Protein AF-A0A1D6KJP2-F1 (afdb_monomer_lite)

Radius of gyration: 17.11 Å; chains: 1; bounding box: 36×45×44 Å

InterPro domains:
  IPR001962 Asparagine synthase [PF00733] (3-73)
  IPR001962 Asparagine synthase [PF00733] (74-132)
  IPR001962 Asparagine synthase [PF00733] (136-179)
  IPR001962 Asparagine synthase [cd01991] (19-179)
  IPR014729 Rossmann-like alpha/beta/alpha sandwich fold [G3DSA:3.40.50.620] (1-72)
  IPR014729 Rossmann-like alpha/beta/alpha sandwich fold [G3DSA:3.40.50.620] (73-180)
  IPR050795 Asparagine Synthetase [PTHR11772] (73-179)

Sequence (180 aa):
MALRKAFEKAVVKRLMTYVPFDVLLSDGLDSSLVAAVAVRHLTGTEAARRWGTKLHCFYVGLEGSPDLKAAKEDVIYQTETYDVTIIRASTPMFLMSCKIKSLGVKMVISGEGSDELFGGYLYFHKAPNKEELHRETCRKYDCLRANKATSAWGLEARVLFLDKEFMNAAMSINPEWKMV

Secondary structure (DSSP, 8-state):
-HHHHHHHHHHHHHT--SS-EEE---SSHHHHHHHHHHHHHHTTSHHHHHH-S---------TT-THHHHHHHHHHHHHT---HHHHHHHHHHHHHHHHHHHTT--EEEE-TTHHHHHT-SGGGGG-SSHHHHHHHHTT----HHHHHHHHTTT-EEEESTT-HHHHHHHHSS-GGGG--

Structure (mmCIF, N/CA/C/O backbone):
data_AF-A0A1D6KJP2-F1
#
_entry.id   AF-A0A1D6KJP2-F1
#
loop_
_atom_site.group_PDB
_atom_site.id
_atom_site.type_symbol
_atom_site.label_atom_id
_atom_site.label_alt_id
_atom_site.label_comp_id
_atom_site.label_asym_id
_atom_site.label_entity_id
_atom_site.label_seq_id
_atom_site.pdbx_PDB_ins_code
_atom_site.Cartn_x
_atom_site.Cartn_y
_atom_site.Cartn_z
_atom_site.occupancy
_atom_site.B_iso_or_equiv
_atom_site.auth_seq_id
_atom_site.auth_comp_id
_atom_site.auth_asym_id
_atom_site.auth_atom_id
_atom_site.pdbx_PDB_model_num
ATOM 1 N N . MET A 1 1 ? 6.416 -21.635 -4.872 1.00 62.50 1 MET A N 1
ATOM 2 C CA . MET A 1 1 ? 5.950 -21.808 -3.468 1.00 62.50 1 MET A CA 1
ATOM 3 C C . MET A 1 1 ? 6.593 -20.841 -2.471 1.00 62.50 1 MET A C 1
ATOM 5 O O . MET A 1 1 ? 5.897 -20.443 -1.545 1.00 62.50 1 MET A O 1
ATOM 9 N N . ALA A 1 2 ? 7.864 -20.446 -2.631 1.00 87.44 2 ALA A N 1
ATOM 10 C CA . ALA A 1 2 ? 8.546 -19.554 -1.682 1.00 87.44 2 ALA A CA 1
ATOM 11 C C . ALA A 1 2 ? 7.942 -18.134 -1.606 1.00 87.44 2 ALA A C 1
ATOM 13 O O . ALA A 1 2 ? 7.643 -17.671 -0.510 1.00 87.44 2 ALA A O 1
ATOM 14 N N . LEU A 1 3 ? 7.670 -17.491 -2.751 1.00 92.25 3 LEU A N 1
ATOM 15 C CA . LEU A 1 3 ? 7.172 -16.106 -2.801 1.00 92.25 3 LEU A CA 1
ATOM 16 C C . LEU A 1 3 ? 5.818 -15.921 -2.095 1.00 92.25 3 LEU A C 1
ATOM 18 O O . LEU A 1 3 ? 5.670 -15.030 -1.265 1.00 92.25 3 LEU A O 1
ATOM 22 N N . ARG A 1 4 ? 4.854 -16.819 -2.352 1.00 93.69 4 ARG A N 1
ATOM 23 C CA . ARG A 1 4 ? 3.543 -16.806 -1.677 1.00 93.69 4 ARG A CA 1
ATOM 24 C C . ARG A 1 4 ? 3.687 -16.904 -0.157 1.00 93.69 4 ARG A C 1
ATOM 26 O O . ARG A 1 4 ? 3.078 -16.121 0.557 1.00 93.69 4 ARG A O 1
ATOM 33 N N . LYS A 1 5 ? 4.501 -17.846 0.335 1.00 94.19 5 LYS A N 1
ATOM 34 C CA . LYS A 1 5 ? 4.719 -18.028 1.779 1.00 94.19 5 LYS A CA 1
ATOM 35 C C . LYS A 1 5 ? 5.389 -16.805 2.408 1.00 94.19 5 LYS A C 1
ATOM 37 O O . LYS A 1 5 ? 5.017 -16.416 3.509 1.00 94.19 5 LYS A O 1
ATOM 42 N N . ALA A 1 6 ? 6.350 -16.197 1.712 1.00 95.12 6 ALA A N 1
ATOM 43 C CA . ALA A 1 6 ? 6.989 -14.964 2.162 1.00 95.12 6 ALA A CA 1
ATOM 44 C C . ALA A 1 6 ? 5.978 -13.807 2.250 1.00 95.12 6 ALA A C 1
ATOM 46 O O . ALA A 1 6 ? 5.973 -13.085 3.243 1.00 95.12 6 ALA A O 1
ATOM 47 N N . PHE A 1 7 ? 5.073 -13.686 1.272 1.00 95.25 7 PHE A N 1
ATOM 48 C CA . PHE A 1 7 ? 4.007 -12.682 1.291 1.00 95.25 7 PHE A CA 1
ATOM 49 C C . PHE A 1 7 ? 3.024 -12.902 2.446 1.00 95.25 7 PHE A C 1
ATOM 51 O O . PHE A 1 7 ? 2.781 -11.990 3.232 1.00 95.25 7 PHE A O 1
ATOM 58 N N . GLU A 1 8 ? 2.507 -14.126 2.606 1.00 94.69 8 GLU A N 1
ATOM 59 C CA . GLU A 1 8 ? 1.609 -14.476 3.717 1.00 94.69 8 GLU A CA 1
ATOM 60 C C . GLU A 1 8 ? 2.276 -14.176 5.073 1.00 94.69 8 GLU A C 1
ATOM 62 O O . GLU A 1 8 ? 1.659 -13.575 5.953 1.00 94.69 8 GLU A O 1
ATOM 67 N N . LYS A 1 9 ? 3.571 -14.490 5.228 1.00 94.56 9 LYS A N 1
ATOM 68 C CA . LYS A 1 9 ? 4.342 -14.162 6.437 1.00 94.56 9 LYS A CA 1
ATOM 69 C C . LYS A 1 9 ? 4.464 -12.648 6.658 1.00 94.56 9 LYS A C 1
ATOM 71 O O . LYS A 1 9 ? 4.299 -12.188 7.791 1.00 94.56 9 LYS A O 1
ATOM 76 N N . ALA A 1 10 ? 4.724 -11.875 5.603 1.00 95.25 10 ALA A N 1
ATOM 77 C CA . ALA A 1 10 ? 4.806 -10.416 5.667 1.00 95.25 10 ALA A CA 1
ATOM 78 C C . ALA A 1 10 ? 3.481 -9.777 6.115 1.00 95.25 10 ALA A C 1
ATOM 80 O O . ALA A 1 10 ? 3.507 -8.831 6.913 1.00 95.25 10 ALA A O 1
ATOM 81 N N . VAL A 1 11 ? 2.349 -10.325 5.653 1.00 93.00 11 VAL A N 1
ATOM 82 C CA . VAL A 1 11 ? 0.997 -9.919 6.065 1.00 93.00 11 VAL A CA 1
ATOM 83 C C . VAL A 1 11 ? 0.773 -10.243 7.537 1.00 93.00 11 VAL A C 1
ATOM 85 O O . VAL A 1 11 ? 0.507 -9.336 8.321 1.00 93.00 11 VAL A O 1
ATOM 88 N N . VAL A 1 12 ? 0.959 -11.505 7.945 1.00 92.25 12 VAL A N 1
ATOM 89 C CA . VAL A 1 12 ? 0.733 -11.959 9.332 1.00 92.25 12 VAL A CA 1
ATOM 90 C C . VAL A 1 12 ? 1.536 -11.129 10.334 1.00 92.25 12 VAL A C 1
ATOM 92 O O . VAL A 1 12 ? 0.995 -10.688 11.346 1.00 92.25 12 VAL A O 1
ATOM 95 N N . LYS A 1 13 ? 2.804 -10.832 10.026 1.00 93.06 13 LYS A N 1
ATOM 96 C CA . LYS A 1 13 ? 3.667 -9.980 10.858 1.00 93.06 13 LYS A CA 1
ATOM 97 C C . LYS A 1 13 ? 3.072 -8.588 11.105 1.00 93.06 13 LYS A C 1
ATOM 99 O O . LYS A 1 13 ? 3.273 -8.015 12.172 1.00 93.06 13 LYS A O 1
ATOM 104 N N . ARG A 1 14 ? 2.340 -8.038 10.134 1.00 91.62 14 ARG A N 1
ATOM 105 C CA . ARG A 1 14 ? 1.743 -6.695 10.190 1.00 91.62 14 ARG A CA 1
ATOM 106 C C . ARG A 1 14 ? 0.297 -6.682 10.683 1.00 91.62 14 ARG A C 1
ATOM 108 O O . ARG A 1 14 ? -0.211 -5.596 10.944 1.00 91.62 14 ARG A O 1
ATOM 115 N N . LEU A 1 15 ? -0.317 -7.845 10.920 1.00 90.75 15 LEU A N 1
ATOM 116 C CA . LEU A 1 15 ? -1.588 -7.962 11.649 1.00 90.75 15 LEU A CA 1
ATOM 117 C C . LEU A 1 15 ? -1.418 -7.800 13.172 1.00 90.75 15 LEU A C 1
ATOM 119 O O . LEU A 1 15 ? -2.406 -7.653 13.886 1.00 90.75 15 LEU A O 1
ATOM 123 N N . MET A 1 16 ? -0.185 -7.816 13.694 1.00 88.56 16 MET A N 1
ATOM 124 C CA . MET A 1 16 ? 0.075 -7.637 15.125 1.00 88.56 16 MET A CA 1
ATOM 125 C C . MET A 1 16 ? -0.263 -6.206 15.569 1.00 88.56 16 MET A C 1
ATOM 127 O O . MET A 1 16 ? 0.463 -5.259 15.258 1.00 88.56 16 MET A O 1
ATOM 131 N N . THR A 1 17 ? -1.361 -6.036 16.303 1.00 88.81 17 THR A N 1
ATOM 132 C CA . THR A 1 17 ? -1.802 -4.732 16.811 1.00 88.81 17 THR A CA 1
ATOM 133 C C . THR A 1 17 ? -2.695 -4.869 18.043 1.00 88.81 17 THR A C 1
ATOM 135 O O . THR A 1 17 ? -3.435 -5.842 18.185 1.00 88.81 17 T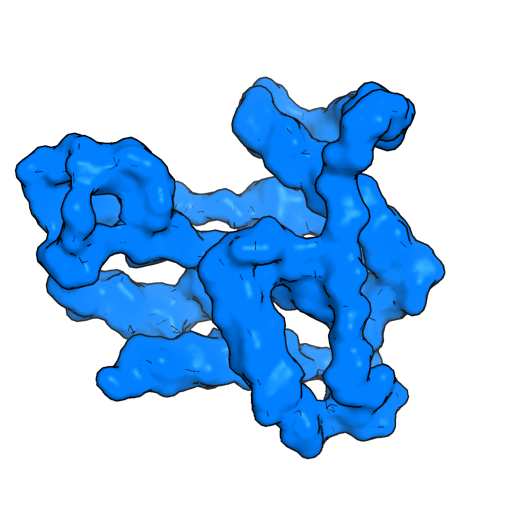HR A O 1
ATOM 138 N N . TYR A 1 18 ? -2.657 -3.855 18.910 1.00 88.94 18 TYR A N 1
ATOM 139 C CA . TYR A 1 18 ? -3.569 -3.692 20.049 1.00 88.94 18 TYR A CA 1
ATOM 140 C C . TYR A 1 18 ? -4.633 -2.612 19.812 1.00 88.94 18 TYR A C 1
ATOM 142 O O . TYR A 1 18 ? -5.477 -2.379 20.676 1.00 88.94 18 TYR A O 1
ATOM 150 N N . VAL A 1 19 ? -4.602 -1.956 18.649 1.00 91.44 19 VAL A N 1
ATOM 151 C CA . VAL A 1 19 ? -5.513 -0.874 18.254 1.00 91.44 19 VAL A CA 1
ATOM 152 C C . VAL A 1 19 ? -6.321 -1.265 17.010 1.00 91.44 19 VAL A C 1
ATOM 154 O O . VAL A 1 19 ? -5.852 -2.119 16.250 1.00 91.44 19 VAL A O 1
ATOM 157 N N . PRO A 1 20 ? -7.501 -0.655 16.778 1.00 90.44 20 PRO A N 1
ATOM 158 C CA . PRO A 1 20 ? -8.299 -0.927 15.587 1.00 90.44 20 PRO A CA 1
ATOM 159 C C . PRO A 1 20 ? -7.528 -0.580 14.313 1.00 90.44 20 PRO A C 1
ATOM 161 O O . PRO A 1 20 ? -6.839 0.450 14.256 1.00 90.44 20 PRO A O 1
ATOM 164 N N . PHE A 1 21 ? -7.662 -1.434 13.303 1.00 91.94 21 PHE A N 1
ATOM 165 C CA . PHE A 1 21 ? -6.991 -1.277 12.022 1.00 91.94 21 PHE A CA 1
ATOM 166 C C . PHE A 1 21 ? -7.890 -1.680 10.853 1.00 91.94 21 PHE A C 1
ATOM 168 O O . PHE A 1 21 ? -8.791 -2.492 11.038 1.00 91.94 21 PHE A O 1
ATOM 175 N N . ASP A 1 22 ? -7.592 -1.147 9.667 1.00 90.31 22 ASP A N 1
ATOM 176 C CA . ASP A 1 22 ? -8.290 -1.461 8.414 1.00 90.31 22 ASP A CA 1
ATOM 177 C C . ASP A 1 22 ? -7.316 -1.711 7.249 1.00 90.31 22 ASP A C 1
ATOM 179 O O . ASP A 1 22 ? -6.093 -1.665 7.402 1.00 90.31 22 ASP A O 1
ATOM 183 N N . VAL A 1 23 ? -7.854 -2.007 6.065 1.00 88.88 23 VAL A N 1
ATOM 184 C CA . VAL A 1 23 ? -7.090 -2.197 4.824 1.00 88.88 23 VAL A CA 1
ATOM 185 C C . VAL A 1 23 ? -7.519 -1.149 3.802 1.00 88.88 23 VAL A C 1
ATOM 187 O O . VAL A 1 23 ? -8.710 -0.907 3.616 1.00 88.88 23 VAL A O 1
ATOM 190 N N . LEU A 1 24 ? -6.553 -0.539 3.114 1.00 88.31 24 LEU A N 1
ATOM 191 C CA . LEU A 1 24 ? -6.838 0.328 1.974 1.00 88.31 24 LEU A CA 1
ATOM 192 C C . LEU A 1 24 ? -7.110 -0.536 0.739 1.00 88.31 24 LEU A C 1
ATOM 194 O O . LEU A 1 24 ? -6.234 -1.293 0.322 1.00 88.31 24 LEU A O 1
ATOM 198 N N . LEU A 1 25 ? -8.306 -0.416 0.159 1.00 86.44 25 LEU A N 1
ATOM 199 C CA . LEU A 1 25 ? -8.735 -1.170 -1.020 1.00 86.44 25 LEU A CA 1
ATOM 200 C C . LEU A 1 25 ? -9.011 -0.212 -2.182 1.00 86.44 25 LEU A C 1
ATOM 202 O O . LEU A 1 25 ? -9.793 0.722 -2.040 1.00 86.44 25 LEU A O 1
ATOM 206 N N . SER A 1 26 ? -8.358 -0.447 -3.320 1.00 83.31 26 SER A N 1
ATOM 207 C CA . SER A 1 26 ? -8.397 0.436 -4.497 1.00 83.31 26 SER A CA 1
ATOM 208 C C . SER A 1 26 ? -8.966 -0.228 -5.755 1.00 83.31 26 SER A C 1
ATOM 210 O O . SER A 1 26 ? -8.828 0.339 -6.833 1.00 83.31 26 SER A O 1
ATOM 212 N N . ASP A 1 27 ? -9.518 -1.442 -5.638 1.00 81.75 27 ASP A N 1
ATOM 213 C CA . ASP A 1 27 ? -9.823 -2.379 -6.742 1.00 81.75 27 ASP A CA 1
ATOM 214 C C . ASP A 1 27 ? -8.609 -2.844 -7.572 1.00 81.75 27 ASP A C 1
ATOM 216 O O . ASP A 1 27 ? -8.743 -3.649 -8.493 1.00 81.75 27 ASP A O 1
ATOM 220 N N . GLY A 1 28 ? -7.395 -2.410 -7.222 1.00 86.69 28 GLY A N 1
ATOM 221 C CA . GLY A 1 28 ? -6.161 -2.931 -7.803 1.00 86.69 28 GLY A CA 1
ATOM 222 C C . GLY A 1 28 ? -5.858 -4.362 -7.349 1.00 86.69 28 GLY A C 1
ATOM 223 O O . GLY A 1 28 ? -6.306 -4.810 -6.287 1.00 86.69 28 GLY A O 1
ATOM 224 N N . LEU A 1 29 ? -5.039 -5.071 -8.130 1.00 92.12 29 LEU A N 1
ATOM 225 C CA . LEU A 1 29 ? -4.572 -6.422 -7.798 1.00 92.12 29 LEU A CA 1
ATOM 226 C C . LEU A 1 29 ? -3.879 -6.458 -6.427 1.00 92.12 29 LEU A C 1
ATOM 228 O O . LEU A 1 29 ? -4.137 -7.356 -5.625 1.00 92.12 29 LEU A O 1
ATOM 232 N N . ASP A 1 30 ? -3.039 -5.465 -6.144 1.00 91.88 30 ASP A N 1
ATOM 233 C CA . ASP A 1 30 ? -2.175 -5.459 -4.963 1.00 91.88 30 ASP A CA 1
ATOM 234 C C . ASP A 1 30 ? -2.971 -5.292 -3.676 1.00 91.88 30 ASP A C 1
ATOM 236 O O . ASP A 1 30 ? -2.866 -6.107 -2.759 1.00 91.88 30 ASP A O 1
ATOM 240 N N . SER A 1 31 ? -3.820 -4.265 -3.619 1.00 89.50 31 SER A N 1
ATOM 241 C CA . SER A 1 31 ? -4.673 -3.994 -2.462 1.00 89.50 31 SER A CA 1
ATOM 242 C C . SER A 1 31 ? -5.699 -5.110 -2.243 1.00 89.50 31 SER A C 1
ATOM 244 O O . SER A 1 31 ? -5.946 -5.503 -1.100 1.00 89.50 31 SER A O 1
ATOM 246 N N . SER A 1 32 ? -6.215 -5.707 -3.322 1.00 91.88 32 SER A N 1
ATOM 247 C CA . SER A 1 32 ? -7.108 -6.871 -3.256 1.00 91.88 32 SER A CA 1
ATOM 248 C C . SER A 1 32 ? -6.408 -8.107 -2.691 1.00 91.88 32 SER A C 1
ATOM 250 O O . SER A 1 32 ? -6.965 -8.802 -1.837 1.00 91.88 32 SER A O 1
ATOM 252 N N . LEU A 1 33 ? -5.167 -8.373 -3.110 1.00 92.81 33 LEU A N 1
ATOM 253 C CA . LEU A 1 33 ? -4.369 -9.482 -2.589 1.00 92.81 33 LEU A CA 1
ATOM 254 C C . LEU A 1 33 ? -4.055 -9.284 -1.100 1.00 92.81 33 LEU A C 1
ATOM 256 O O . LEU A 1 33 ? -4.189 -10.219 -0.307 1.00 92.81 33 LEU A O 1
ATOM 260 N N . VAL A 1 34 ? -3.685 -8.062 -0.714 1.00 91.50 34 VAL A N 1
ATOM 261 C CA . VAL A 1 34 ? -3.488 -7.671 0.685 1.00 91.50 34 VAL A CA 1
ATOM 262 C C . VAL A 1 34 ? -4.747 -7.930 1.508 1.00 91.50 34 VAL A C 1
ATOM 264 O O . VAL A 1 34 ? -4.666 -8.614 2.529 1.00 91.50 34 VAL A O 1
ATOM 267 N N . ALA A 1 35 ? -5.904 -7.435 1.062 1.00 90.25 35 ALA A N 1
ATOM 268 C CA . ALA A 1 35 ? -7.171 -7.593 1.769 1.00 90.25 35 ALA A CA 1
ATOM 269 C C . ALA A 1 35 ? -7.553 -9.07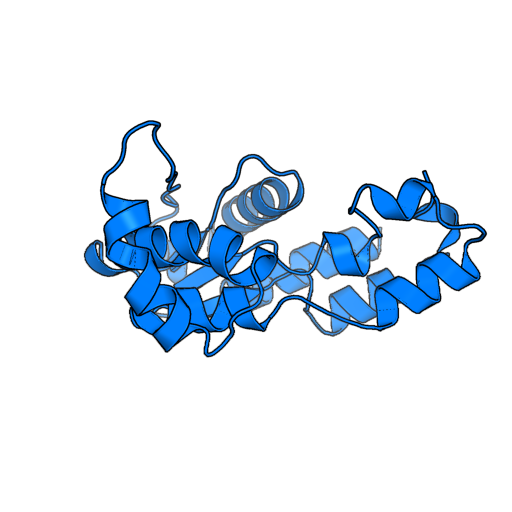2 1.924 1.00 90.25 35 ALA A C 1
ATOM 271 O O . ALA A 1 35 ? -7.870 -9.519 3.028 1.00 90.25 35 ALA A O 1
ATOM 272 N N . ALA A 1 36 ? -7.450 -9.856 0.847 1.00 90.94 36 ALA A N 1
ATOM 273 C CA . ALA A 1 36 ? -7.790 -11.275 0.854 1.00 90.94 36 ALA A CA 1
ATOM 274 C C . ALA A 1 36 ? -6.922 -12.080 1.835 1.00 90.94 36 ALA A C 1
ATOM 276 O O . ALA A 1 36 ? -7.435 -12.886 2.618 1.00 90.94 36 ALA A O 1
ATOM 277 N N . VAL A 1 37 ? -5.605 -11.850 1.829 1.00 92.19 37 VAL A N 1
ATOM 278 C CA . VAL A 1 37 ? -4.679 -12.542 2.737 1.00 92.19 37 VAL A CA 1
ATOM 279 C C . VAL A 1 37 ? -4.859 -12.049 4.174 1.00 92.19 37 VAL A C 1
ATOM 281 O O . VAL A 1 37 ? -4.879 -12.867 5.095 1.00 92.19 37 VAL A O 1
ATOM 284 N N . ALA A 1 38 ? -5.057 -10.745 4.383 1.00 91.00 38 ALA A N 1
ATOM 285 C CA . ALA A 1 38 ? -5.305 -10.181 5.706 1.00 91.00 38 ALA A CA 1
ATOM 286 C C . ALA A 1 38 ? -6.547 -10.805 6.352 1.00 91.00 38 ALA A C 1
ATOM 288 O O . ALA A 1 38 ? -6.437 -11.345 7.448 1.00 91.00 38 ALA A O 1
ATOM 289 N N . VAL A 1 39 ? -7.693 -10.827 5.659 1.00 89.06 39 VAL A N 1
ATOM 290 C CA . VAL A 1 39 ? -8.942 -11.429 6.166 1.00 89.06 39 VAL A CA 1
ATOM 291 C C . VAL A 1 39 ? -8.753 -12.907 6.501 1.00 89.06 39 VAL A C 1
ATOM 293 O O . VAL A 1 39 ? -9.158 -13.351 7.575 1.00 89.06 39 VAL A O 1
ATOM 296 N N . ARG A 1 40 ? -8.087 -13.665 5.621 1.00 90.19 40 ARG A N 1
ATOM 297 C CA . ARG A 1 40 ? -7.841 -15.102 5.818 1.00 90.19 40 ARG A CA 1
ATOM 298 C C . ARG A 1 40 ? -7.039 -15.399 7.086 1.00 90.19 40 ARG A C 1
ATOM 300 O O . ARG A 1 40 ? -7.282 -16.414 7.732 1.00 90.19 40 ARG A O 1
ATOM 307 N N . HIS A 1 41 ? -6.082 -14.539 7.425 1.00 89.94 41 HIS A N 1
ATOM 308 C CA . HIS A 1 41 ? -5.213 -14.713 8.590 1.00 89.94 41 HIS A CA 1
ATOM 309 C C . HIS A 1 41 ? -5.653 -13.912 9.819 1.00 89.94 41 HIS A C 1
ATOM 311 O O . HIS A 1 41 ? -5.067 -14.073 10.887 1.00 89.94 41 HIS A O 1
ATOM 317 N N . LEU A 1 42 ? -6.685 -13.075 9.695 1.00 87.00 42 LEU A N 1
ATOM 318 C CA . LEU A 1 42 ? -7.241 -12.300 10.797 1.00 87.00 42 LEU A CA 1
ATOM 319 C C . LEU A 1 42 ? -7.946 -13.211 11.807 1.00 87.00 42 LEU A C 1
ATOM 321 O O . LEU A 1 42 ? -7.828 -13.002 13.017 1.00 87.00 42 LEU A O 1
ATOM 325 N N . THR A 1 43 ? -8.643 -14.246 11.329 1.00 83.62 43 THR A N 1
ATOM 326 C CA . THR A 1 43 ? -9.370 -15.196 12.178 1.00 83.62 43 THR A CA 1
ATOM 327 C C . THR A 1 43 ? -8.420 -15.896 13.153 1.00 83.62 43 THR A C 1
ATOM 329 O O . THR A 1 43 ? -7.492 -16.591 12.754 1.00 83.62 43 THR A O 1
ATOM 332 N N . GLY A 1 44 ? -8.660 -15.714 14.455 1.00 80.56 44 GLY A N 1
ATOM 333 C CA . GLY A 1 44 ? -7.847 -16.305 15.524 1.00 80.56 44 GLY A CA 1
ATOM 334 C C . GLY A 1 44 ? -6.751 -15.396 16.091 1.00 80.56 44 GLY A C 1
ATOM 335 O O . GLY A 1 44 ? -6.170 -15.744 17.119 1.00 80.56 44 GLY A O 1
ATOM 336 N N . THR A 1 45 ? -6.511 -14.223 15.496 1.00 86.25 45 THR A N 1
ATOM 337 C CA . THR A 1 45 ? -5.603 -13.209 16.060 1.00 86.25 45 THR A CA 1
ATOM 338 C C . THR A 1 45 ? -6.222 -12.499 17.265 1.00 86.25 45 THR A C 1
ATOM 340 O O . THR A 1 45 ? -7.443 -12.459 17.439 1.00 86.25 45 THR A O 1
ATOM 343 N N . GLU A 1 46 ? -5.383 -11.887 18.102 1.00 84.06 46 GLU A N 1
ATOM 344 C CA . GLU A 1 46 ? -5.857 -11.056 19.211 1.00 84.06 46 GLU A CA 1
ATOM 345 C C . GLU A 1 46 ? -6.647 -9.833 18.723 1.00 84.06 46 GLU A C 1
ATOM 347 O O . GLU A 1 46 ? -7.671 -9.488 19.313 1.00 84.06 46 GLU A O 1
ATOM 352 N N . ALA A 1 47 ? -6.228 -9.232 17.605 1.00 83.62 47 ALA A N 1
ATOM 353 C CA . ALA A 1 47 ? -6.939 -8.120 16.986 1.00 83.62 47 ALA A CA 1
ATOM 354 C C . ALA A 1 47 ? -8.378 -8.513 16.616 1.00 83.62 47 ALA A C 1
ATOM 356 O O . ALA A 1 47 ? -9.308 -7.783 16.948 1.00 83.62 47 ALA A O 1
ATOM 357 N N . ALA A 1 48 ? -8.578 -9.705 16.044 1.00 84.62 48 ALA A N 1
ATOM 358 C CA . ALA A 1 48 ? -9.912 -10.205 15.724 1.00 84.62 48 ALA A CA 1
ATOM 359 C C . ALA A 1 48 ? -10.786 -10.455 16.958 1.00 84.62 48 ALA A C 1
ATOM 361 O O . ALA A 1 48 ? -11.990 -10.217 16.917 1.00 84.62 48 ALA A O 1
ATOM 362 N N . ARG A 1 49 ? -10.196 -10.915 18.070 1.00 84.12 49 ARG A N 1
ATOM 363 C CA . ARG A 1 49 ? -10.936 -11.113 19.329 1.00 84.12 49 ARG A CA 1
ATOM 364 C C . ARG A 1 49 ? -11.388 -9.792 19.948 1.00 84.12 49 ARG A C 1
ATOM 366 O O . ARG A 1 49 ? -12.447 -9.752 20.560 1.00 84.12 49 ARG A O 1
ATOM 373 N N . ARG A 1 50 ? -10.582 -8.735 19.812 1.00 85.75 50 ARG A N 1
ATOM 374 C CA . ARG A 1 50 ? -10.859 -7.415 20.399 1.00 85.75 50 ARG A CA 1
ATOM 375 C C . ARG A 1 50 ? -11.772 -6.551 19.531 1.00 85.75 50 ARG A C 1
ATOM 377 O O . ARG A 1 50 ? -12.615 -5.844 20.068 1.00 85.75 50 ARG A O 1
ATOM 384 N N . TRP A 1 51 ? -11.594 -6.602 18.213 1.00 84.25 51 TRP A N 1
ATOM 385 C CA . TRP A 1 51 ? -12.195 -5.646 17.274 1.00 84.25 51 TRP A CA 1
ATOM 386 C C . TRP A 1 51 ? -13.083 -6.300 16.208 1.00 84.25 51 TRP A C 1
ATOM 388 O O . TRP A 1 51 ? -13.710 -5.601 15.418 1.00 84.25 51 TRP A O 1
ATOM 398 N N . GLY A 1 52 ? -13.180 -7.632 16.197 1.00 83.88 52 GLY A N 1
ATOM 399 C CA . GLY A 1 52 ? -13.922 -8.387 15.191 1.00 83.88 52 GLY A CA 1
ATOM 400 C C . GLY A 1 52 ? -13.110 -8.675 13.926 1.00 83.88 52 GLY A C 1
ATOM 401 O O . GLY A 1 52 ? -11.957 -8.280 13.776 1.00 83.88 52 GLY A O 1
ATOM 402 N N . THR A 1 53 ? -13.717 -9.422 13.005 1.00 80.69 53 THR A N 1
ATOM 403 C CA . THR A 1 53 ? -13.092 -9.859 11.741 1.00 80.69 53 THR A CA 1
ATOM 404 C C . THR A 1 53 ? -13.518 -9.031 10.530 1.00 80.69 53 THR A C 1
ATOM 406 O O . THR A 1 53 ? -13.058 -9.291 9.418 1.00 80.69 53 THR A O 1
ATOM 409 N N . LYS A 1 54 ? -14.420 -8.062 10.717 1.00 80.62 54 LYS A N 1
ATOM 410 C CA . LYS A 1 54 ? -14.951 -7.240 9.632 1.00 80.62 54 LYS A CA 1
ATOM 411 C C . LYS A 1 54 ? -14.030 -6.045 9.404 1.00 80.62 54 LYS A C 1
ATOM 413 O O . LYS A 1 54 ? -13.913 -5.198 10.278 1.00 80.62 54 LYS A O 1
ATOM 418 N N . LEU A 1 55 ? -13.417 -5.990 8.227 1.00 76.56 55 LEU A N 1
ATOM 419 C CA . LEU A 1 55 ? -12.615 -4.853 7.780 1.00 76.56 55 LEU A CA 1
ATOM 420 C C . LEU A 1 55 ? -13.489 -3.888 6.982 1.00 76.56 55 LEU A C 1
ATOM 422 O O . LEU A 1 55 ? -14.358 -4.314 6.214 1.00 76.56 55 LEU A O 1
ATOM 426 N N . HIS A 1 56 ? -13.273 -2.593 7.172 1.00 79.12 56 HIS A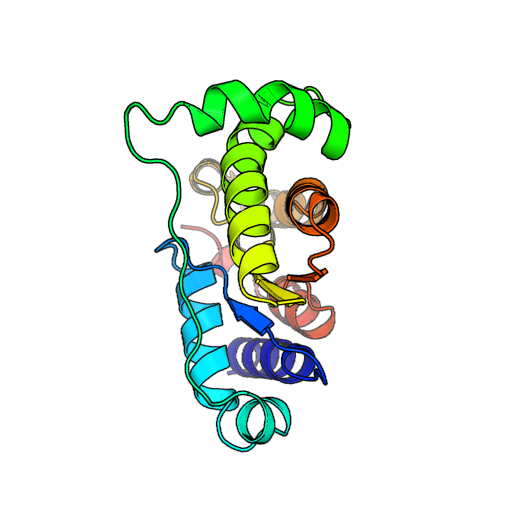 N 1
ATOM 427 C CA . HIS A 1 56 ? -13.956 -1.553 6.419 1.00 79.12 56 HIS A CA 1
ATOM 428 C C . HIS A 1 56 ? -13.152 -1.230 5.157 1.00 79.12 56 HIS A C 1
ATOM 430 O O . HIS A 1 56 ? -11.927 -1.147 5.184 1.00 79.12 56 HIS A O 1
ATOM 436 N N . CYS A 1 57 ? -13.859 -1.050 4.042 1.00 68.81 57 CYS A N 1
ATOM 437 C CA . CYS A 1 57 ? -13.278 -0.610 2.777 1.00 68.81 57 CYS A CA 1
ATOM 438 C C . CYS A 1 57 ? -13.754 0.814 2.491 1.00 68.81 57 CYS A C 1
ATOM 440 O O . CYS A 1 57 ? -14.925 1.135 2.708 1.00 68.81 57 CYS A O 1
ATOM 442 N N . PHE A 1 58 ? -12.849 1.658 2.005 1.00 69.06 58 PHE A N 1
ATOM 443 C CA . PHE A 1 58 ? -13.109 3.072 1.754 1.00 69.06 58 PHE A CA 1
ATOM 444 C C . PHE A 1 58 ? -12.817 3.403 0.297 1.00 69.06 58 PHE A C 1
ATOM 446 O O . PHE A 1 58 ? -11.839 2.919 -0.264 1.00 69.06 58 PHE A O 1
ATOM 453 N N . TYR A 1 59 ? -13.656 4.254 -0.290 1.00 66.56 59 TYR A N 1
ATOM 454 C CA . TYR A 1 59 ? -13.499 4.760 -1.648 1.00 66.56 59 TYR A CA 1
ATOM 455 C C . TYR A 1 59 ? -13.627 6.285 -1.641 1.00 66.56 59 TYR A C 1
ATOM 457 O O . TYR A 1 59 ? -14.384 6.848 -0.848 1.00 66.56 59 TYR A O 1
ATOM 465 N N . VAL A 1 60 ? -12.876 6.959 -2.508 1.00 72.31 60 VAL A N 1
ATOM 466 C CA . VAL A 1 60 ? -12.807 8.423 -2.598 1.00 72.31 60 VAL A CA 1
ATOM 467 C C . VAL A 1 60 ? -12.589 8.835 -4.054 1.00 72.31 60 VAL A C 1
ATOM 469 O O . VAL A 1 60 ? -11.945 8.110 -4.806 1.00 72.31 60 VAL A O 1
ATOM 472 N N . GLY A 1 61 ? -13.105 10.004 -4.449 1.00 64.38 61 GLY A N 1
ATOM 473 C CA . GLY A 1 61 ? -12.932 10.541 -5.806 1.00 64.38 61 GLY A CA 1
ATOM 474 C C . GLY A 1 61 ? -14.210 10.614 -6.644 1.00 64.38 61 GLY A C 1
ATOM 475 O O . GLY A 1 61 ? -14.153 10.414 -7.852 1.00 64.38 61 GLY A O 1
ATOM 476 N N . LEU A 1 62 ? -15.358 10.904 -6.022 1.00 63.56 62 LEU A N 1
ATOM 477 C CA . LEU A 1 62 ? -16.603 11.149 -6.757 1.00 63.56 62 LEU A CA 1
ATOM 478 C C . LEU A 1 62 ? -16.490 12.419 -7.616 1.00 63.56 62 LEU A C 1
ATOM 480 O O . LEU A 1 62 ? -15.982 13.449 -7.159 1.00 63.56 62 LEU A O 1
ATOM 484 N N . GLU A 1 63 ? -16.978 12.339 -8.855 1.00 68.75 63 GLU A N 1
ATOM 485 C CA . GLU A 1 63 ? -17.002 13.458 -9.798 1.00 68.75 63 GLU A CA 1
ATOM 486 C C . GLU A 1 63 ? -17.751 14.660 -9.195 1.00 68.75 63 GLU A C 1
ATOM 488 O O . GLU A 1 63 ? -18.841 14.521 -8.642 1.00 68.75 63 GLU A O 1
ATOM 493 N N . GLY A 1 64 ? -17.134 15.845 -9.250 1.00 68.12 64 GLY A N 1
ATOM 494 C CA . GLY A 1 64 ? -17.695 17.077 -8.685 1.00 68.12 64 GLY A CA 1
ATOM 495 C C . GLY A 1 64 ? -17.482 17.290 -7.179 1.00 68.12 64 GLY A C 1
ATOM 496 O O . GLY A 1 64 ? -17.957 18.296 -6.654 1.00 68.12 64 GLY A O 1
ATOM 497 N N . SER A 1 65 ? -16.759 16.408 -6.472 1.00 72.31 65 SER A N 1
ATOM 498 C CA . SER A 1 65 ? -16.474 16.611 -5.043 1.00 72.31 65 SER A CA 1
ATOM 499 C C . SER A 1 65 ? -15.648 17.894 -4.789 1.00 72.31 65 SER A C 1
ATOM 501 O O . SER A 1 65 ? -14.602 18.094 -5.421 1.00 72.31 65 SER A O 1
ATOM 503 N N . PRO A 1 66 ? -16.059 18.752 -3.830 1.00 70.12 66 PRO A N 1
ATOM 504 C CA . PRO A 1 66 ? -15.283 19.926 -3.425 1.00 70.12 66 PRO A CA 1
ATOM 505 C C . PRO A 1 66 ? -14.014 19.553 -2.639 1.00 70.12 66 PRO A C 1
ATOM 507 O O . PRO A 1 66 ? -13.103 20.377 -2.516 1.00 70.12 66 PRO A O 1
ATOM 510 N N . ASP A 1 67 ? -13.929 18.314 -2.145 1.00 71.06 67 ASP A N 1
ATOM 511 C CA . ASP A 1 67 ? -12.899 17.854 -1.212 1.00 71.06 67 ASP A CA 1
ATOM 512 C C . ASP A 1 67 ? -11.505 17.896 -1.844 1.00 71.06 67 ASP A C 1
ATOM 514 O O . ASP A 1 67 ? -10.528 18.259 -1.192 1.00 71.06 67 ASP A O 1
ATOM 518 N N . LEU A 1 68 ? -11.405 17.595 -3.144 1.00 69.81 68 LEU A N 1
ATOM 519 C CA . LEU A 1 68 ? -10.131 17.607 -3.869 1.00 69.81 68 LEU A CA 1
ATOM 520 C C . LEU A 1 68 ? -9.548 19.017 -4.000 1.00 69.81 68 LEU A C 1
ATOM 522 O O . LEU A 1 68 ? -8.329 19.189 -3.979 1.00 69.81 68 LEU A O 1
ATOM 526 N N . LYS A 1 69 ? -10.410 20.030 -4.146 1.00 73.44 69 LYS A N 1
ATOM 527 C CA . LYS A 1 69 ? -9.975 21.426 -4.234 1.00 73.44 69 LYS A CA 1
ATOM 528 C C . LYS A 1 69 ? -9.575 21.948 -2.857 1.00 73.44 69 LYS A C 1
ATOM 530 O O . LYS A 1 69 ? -8.542 22.600 -2.753 1.00 73.44 69 LYS A O 1
ATOM 535 N N . ALA A 1 70 ? -10.361 21.629 -1.829 1.00 72.50 70 ALA A N 1
ATOM 536 C CA . ALA A 1 70 ? -10.101 22.049 -0.455 1.00 72.50 70 ALA A CA 1
ATOM 537 C C . ALA A 1 70 ? -8.820 21.420 0.117 1.00 72.50 70 ALA A C 1
ATOM 539 O O . ALA A 1 70 ? -8.026 22.110 0.741 1.00 72.50 70 ALA A O 1
ATOM 540 N N . ALA A 1 71 ? -8.567 20.138 -0.160 1.00 79.56 71 ALA A N 1
ATOM 541 C CA . ALA A 1 71 ? -7.419 19.426 0.397 1.00 79.56 71 ALA A CA 1
ATOM 542 C C . ALA A 1 71 ? -6.085 19.732 -0.301 1.00 79.56 71 ALA A C 1
ATOM 544 O O . ALA A 1 71 ? -5.046 19.258 0.148 1.00 79.56 71 ALA A O 1
ATOM 545 N N . LYS A 1 72 ? -6.069 20.471 -1.417 1.00 81.62 72 LYS A N 1
ATOM 546 C CA . LYS A 1 72 ? -4.855 20.617 -2.234 1.00 81.62 72 LYS A CA 1
ATOM 547 C C . LYS A 1 72 ? -3.720 21.324 -1.487 1.00 81.62 72 LYS A C 1
ATOM 549 O O . LYS A 1 72 ? -2.583 20.866 -1.561 1.00 81.62 72 LYS A O 1
ATOM 554 N N . GLU A 1 73 ? -4.022 22.415 -0.789 1.00 87.12 73 GLU A N 1
ATOM 555 C CA . GLU A 1 73 ? -3.022 23.184 -0.034 1.00 87.12 73 GLU A CA 1
ATOM 556 C C . GLU A 1 73 ? -2.485 22.376 1.151 1.00 87.12 73 GLU A C 1
ATOM 558 O O . GLU A 1 73 ? -1.270 22.240 1.301 1.00 87.12 73 GLU A O 1
ATOM 563 N N . ASP A 1 74 ? -3.381 21.734 1.905 1.00 90.44 74 ASP A N 1
ATOM 564 C CA . ASP A 1 74 ? -3.010 20.855 3.015 1.00 90.44 74 ASP A CA 1
ATOM 565 C C . ASP A 1 74 ? -2.154 19.677 2.545 1.00 90.44 74 ASP A C 1
ATOM 567 O O . ASP A 1 74 ? -1.156 19.342 3.173 1.00 90.44 74 ASP A O 1
ATOM 571 N N . VAL A 1 75 ? -2.490 19.059 1.412 1.00 91.50 75 VAL A N 1
ATOM 572 C CA . VAL A 1 75 ? -1.721 17.935 0.862 1.00 91.50 75 VAL A CA 1
ATOM 573 C C . VAL A 1 75 ? -0.316 18.373 0.476 1.00 91.50 75 VAL A C 1
ATOM 575 O O . VAL A 1 75 ? 0.633 17.654 0.780 1.00 91.50 75 VAL A O 1
ATOM 578 N N . ILE A 1 76 ? -0.152 19.535 -0.160 1.00 92.25 76 ILE A N 1
ATOM 579 C CA . ILE A 1 76 ? 1.176 20.072 -0.499 1.00 92.25 76 ILE A CA 1
ATOM 580 C C . ILE A 1 76 ? 1.987 20.300 0.776 1.00 92.25 76 ILE A C 1
ATOM 582 O O . ILE A 1 76 ? 3.137 19.866 0.857 1.00 92.25 76 ILE A O 1
ATOM 586 N N . TYR A 1 77 ? 1.373 20.921 1.784 1.00 93.38 77 TYR A N 1
ATOM 587 C CA . TYR A 1 77 ? 2.016 21.161 3.070 1.00 93.38 77 TYR A CA 1
ATOM 588 C C . TYR A 1 77 ? 2.448 19.850 3.742 1.00 93.38 77 TYR A C 1
ATOM 590 O O . TYR A 1 77 ? 3.609 19.695 4.107 1.00 93.38 77 TYR A O 1
ATOM 598 N N . GLN A 1 78 ? 1.545 18.874 3.837 1.00 93.38 78 GLN A N 1
ATOM 599 C CA . GLN A 1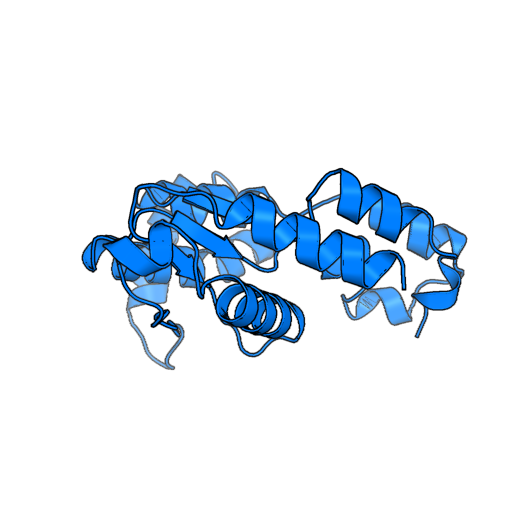 78 ? 1.799 17.604 4.519 1.00 93.38 78 GLN A CA 1
ATOM 600 C C . GLN A 1 78 ? 2.810 16.732 3.781 1.00 93.38 78 GLN A C 1
ATOM 602 O O . GLN A 1 78 ? 3.635 16.083 4.415 1.00 93.38 78 GLN A O 1
ATOM 607 N N . THR A 1 79 ? 2.759 16.694 2.447 1.00 91.50 79 THR A N 1
ATOM 608 C CA . THR A 1 79 ? 3.680 15.884 1.633 1.00 91.50 79 THR A CA 1
ATOM 609 C C . THR A 1 79 ? 5.060 16.527 1.482 1.00 91.50 79 THR A C 1
ATOM 611 O O . THR A 1 79 ? 6.039 15.806 1.271 1.00 91.50 79 THR A O 1
ATOM 614 N N . GLU A 1 80 ? 5.161 17.847 1.670 1.00 93.94 80 GLU A N 1
ATOM 615 C CA . GLU A 1 80 ? 6.369 18.662 1.474 1.00 93.94 80 GLU A CA 1
ATOM 616 C C . GLU A 1 80 ? 6.964 18.492 0.065 1.00 93.94 80 GLU A C 1
ATOM 618 O O . GLU A 1 80 ? 8.178 18.415 -0.122 1.00 93.94 80 GLU A O 1
ATOM 623 N N . THR A 1 81 ? 6.102 18.382 -0.947 1.00 91.25 81 THR A N 1
ATOM 624 C CA . THR A 1 81 ? 6.514 18.228 -2.345 1.00 91.25 81 THR A CA 1
ATOM 625 C C . THR A 1 81 ? 5.612 19.017 -3.282 1.00 91.25 81 THR A C 1
ATOM 627 O O . THR A 1 81 ? 4.448 19.280 -2.990 1.00 91.25 81 THR A O 1
ATOM 630 N N . TYR A 1 82 ? 6.167 19.382 -4.433 1.00 90.19 82 TYR A N 1
ATOM 631 C CA . TYR A 1 82 ? 5.459 19.999 -5.553 1.00 90.19 82 TYR A CA 1
ATOM 632 C C . TYR A 1 82 ? 5.319 19.037 -6.744 1.00 90.19 82 TYR A C 1
ATOM 634 O O . TYR A 1 82 ? 4.839 19.436 -7.807 1.00 90.19 82 TYR A O 1
ATOM 642 N N . ASP A 1 83 ? 5.740 17.776 -6.588 1.00 90.56 83 ASP A N 1
ATOM 643 C CA . ASP A 1 83 ? 5.587 16.764 -7.629 1.00 90.56 83 ASP A CA 1
ATOM 644 C C . ASP A 1 83 ? 4.101 16.490 -7.902 1.00 90.56 83 ASP A C 1
ATOM 646 O O . ASP A 1 83 ? 3.328 16.122 -7.013 1.00 90.56 83 ASP A O 1
ATOM 650 N N . VAL A 1 84 ? 3.701 16.677 -9.159 1.00 88.00 84 VAL A N 1
ATOM 651 C CA . VAL A 1 84 ? 2.299 16.591 -9.581 1.00 88.00 84 VAL A CA 1
ATOM 652 C C . VAL A 1 84 ? 1.739 15.184 -9.379 1.00 88.00 84 VAL A C 1
ATOM 654 O O . VAL A 1 84 ? 0.573 15.046 -9.009 1.00 88.00 84 VAL A O 1
ATOM 657 N N . THR A 1 85 ? 2.544 14.146 -9.603 1.00 87.25 85 THR A N 1
ATOM 658 C CA . THR A 1 85 ? 2.121 12.748 -9.463 1.00 87.25 85 THR A CA 1
ATOM 659 C C . THR A 1 85 ? 1.863 12.424 -7.997 1.00 87.25 85 THR A C 1
ATOM 661 O O . THR A 1 85 ? 0.790 11.919 -7.660 1.00 87.25 85 THR A O 1
ATOM 664 N N . ILE A 1 86 ? 2.792 12.806 -7.116 1.00 88.38 86 ILE A N 1
ATOM 665 C CA . ILE A 1 86 ? 2.664 12.602 -5.673 1.00 88.38 86 ILE A CA 1
ATOM 666 C C . ILE A 1 86 ? 1.470 13.381 -5.133 1.00 88.38 86 ILE A C 1
ATOM 668 O O . ILE A 1 86 ? 0.662 12.795 -4.418 1.00 88.38 86 ILE A O 1
ATOM 672 N N . ILE A 1 87 ? 1.297 14.657 -5.490 1.00 88.94 87 ILE A N 1
ATOM 673 C CA . ILE A 1 87 ? 0.160 15.455 -5.007 1.00 88.94 87 ILE A CA 1
ATOM 674 C C . ILE A 1 87 ? -1.163 14.817 -5.437 1.00 88.94 87 ILE A C 1
ATOM 676 O O . ILE A 1 87 ? -2.021 14.571 -4.590 1.00 88.94 87 ILE A O 1
ATOM 680 N N . ARG A 1 88 ? -1.321 14.492 -6.728 1.00 87.19 88 ARG A N 1
ATOM 681 C CA . ARG A 1 88 ? -2.570 13.920 -7.262 1.00 87.19 88 ARG A CA 1
ATOM 682 C C . ARG A 1 88 ? -2.931 12.592 -6.603 1.00 87.19 88 ARG A C 1
ATOM 684 O O . ARG A 1 88 ? -4.102 12.381 -6.303 1.00 87.19 88 ARG A O 1
ATOM 691 N N . ALA A 1 89 ? -1.951 11.723 -6.364 1.00 87.44 89 ALA A N 1
ATOM 692 C CA . ALA A 1 89 ? -2.175 10.447 -5.689 1.00 87.44 89 ALA A CA 1
ATOM 693 C C . ALA A 1 89 ? -2.359 10.604 -4.166 1.00 87.44 89 ALA A C 1
ATOM 695 O O . ALA A 1 89 ? -3.060 9.809 -3.539 1.00 87.44 89 ALA A O 1
ATOM 696 N N . SER A 1 90 ? -1.762 11.630 -3.551 1.00 90.69 90 SER A N 1
ATOM 697 C CA . SER A 1 90 ? -1.845 11.868 -2.103 1.00 90.69 90 SER A CA 1
ATOM 698 C C . SER A 1 90 ? -3.176 12.474 -1.675 1.00 90.69 90 SER A C 1
ATOM 700 O O . SER A 1 90 ? -3.650 12.153 -0.591 1.00 90.69 90 SER A O 1
ATOM 702 N N . THR A 1 91 ? -3.806 13.317 -2.499 1.00 89.50 91 THR A N 1
ATOM 703 C CA . THR A 1 91 ? -5.090 13.958 -2.164 1.00 89.50 91 THR A CA 1
ATOM 704 C C . THR A 1 91 ? -6.195 12.969 -1.765 1.00 89.50 91 THR A C 1
ATOM 706 O O . THR A 1 91 ? -6.756 13.135 -0.678 1.00 89.50 91 THR A O 1
ATOM 709 N N . PRO A 1 92 ? -6.513 11.922 -2.555 1.00 88.06 92 PRO A N 1
ATOM 710 C CA . PRO A 1 92 ? -7.515 10.940 -2.145 1.00 88.06 92 PRO A CA 1
ATOM 711 C C . PRO A 1 92 ? -7.101 10.198 -0.867 1.00 88.06 92 PRO A C 1
ATOM 713 O O . PRO A 1 92 ? -7.915 10.027 0.038 1.00 88.06 92 PRO A O 1
ATOM 716 N N . MET A 1 93 ? -5.828 9.811 -0.746 1.00 89.81 93 MET A N 1
ATOM 717 C CA . MET A 1 93 ? -5.327 9.105 0.435 1.00 89.81 93 MET A CA 1
ATOM 718 C C . MET A 1 93 ? -5.414 9.956 1.709 1.00 89.81 93 MET A C 1
ATOM 720 O O . MET A 1 93 ? -5.781 9.442 2.764 1.00 89.81 93 MET A O 1
ATOM 724 N N . PHE A 1 94 ? -5.137 11.253 1.611 1.00 91.50 94 PHE A N 1
ATOM 725 C CA . PHE A 1 94 ? -5.263 12.214 2.702 1.00 91.50 94 PHE A CA 1
ATOM 726 C C . PHE A 1 94 ? -6.717 12.325 3.183 1.00 91.50 94 PHE A C 1
ATOM 728 O O . PHE A 1 94 ? -6.995 12.157 4.369 1.00 91.50 94 PHE A O 1
ATOM 735 N N . LEU A 1 95 ? -7.662 12.524 2.260 1.00 89.38 95 LEU A N 1
ATOM 736 C CA . LEU A 1 95 ? -9.092 12.619 2.577 1.00 89.38 95 LEU A CA 1
ATOM 737 C C . LEU A 1 95 ? -9.638 11.319 3.179 1.00 89.38 95 LEU A C 1
ATOM 739 O O . LEU A 1 95 ? -10.352 11.329 4.184 1.00 89.38 95 LEU A O 1
ATOM 743 N N . MET A 1 96 ? -9.258 10.184 2.595 1.00 89.06 96 MET A N 1
ATOM 744 C CA . MET A 1 96 ? -9.625 8.867 3.101 1.00 89.06 96 MET A CA 1
ATOM 745 C C . MET A 1 96 ? -9.077 8.644 4.515 1.00 89.06 96 MET A C 1
ATOM 747 O O . MET A 1 96 ? -9.803 8.165 5.383 1.00 89.06 96 MET A O 1
ATOM 751 N N . SER A 1 97 ? -7.838 9.059 4.784 1.00 91.56 97 SER A N 1
ATOM 752 C CA . SER A 1 97 ? -7.221 8.939 6.110 1.00 91.56 97 SER A CA 1
ATOM 753 C C . SER A 1 97 ? -7.974 9.736 7.175 1.00 91.56 97 SER A C 1
ATOM 755 O O . SER A 1 97 ? -8.173 9.227 8.278 1.00 91.56 97 SER A O 1
ATOM 757 N N . CYS A 1 98 ? -8.482 10.927 6.835 1.00 90.31 98 CYS A N 1
ATOM 758 C CA . CYS A 1 98 ? -9.365 11.703 7.710 1.00 90.31 98 CYS A CA 1
ATOM 759 C C . CYS A 1 98 ? -10.623 10.910 8.086 1.00 90.31 98 CYS A C 1
ATOM 761 O O . CYS A 1 98 ? -10.970 10.771 9.265 1.00 90.31 98 CYS A O 1
ATOM 763 N N . LYS A 1 99 ? -11.285 10.309 7.087 1.00 89.50 99 LYS A N 1
ATOM 764 C CA . LYS A 1 99 ? -12.494 9.517 7.324 1.00 89.50 99 LYS A CA 1
ATOM 765 C C . LYS A 1 99 ? -12.209 8.278 8.169 1.00 89.50 99 LYS A C 1
ATOM 767 O O . LYS A 1 99 ? -12.944 8.022 9.122 1.00 89.50 99 LYS A O 1
ATOM 772 N N . ILE A 1 100 ? -11.141 7.549 7.865 1.00 90.88 100 ILE A N 1
ATOM 773 C CA . ILE A 1 100 ? -10.707 6.366 8.619 1.00 90.88 100 ILE A CA 1
ATOM 774 C C . ILE A 1 100 ? -10.439 6.741 10.078 1.00 90.88 100 ILE A C 1
ATOM 776 O O . ILE A 1 100 ? -10.955 6.104 10.999 1.00 90.88 100 ILE A O 1
ATOM 780 N N . LYS A 1 101 ? -9.717 7.843 10.301 1.00 92.44 101 LYS A N 1
ATOM 781 C CA . LYS A 1 101 ? -9.436 8.344 11.644 1.00 92.44 101 LYS A CA 1
ATOM 782 C C . LYS A 1 101 ? -10.705 8.686 12.420 1.00 92.44 101 LYS A C 1
ATOM 784 O O . LYS A 1 101 ? -10.794 8.360 13.604 1.00 92.44 101 LYS A O 1
ATOM 789 N N . SER A 1 102 ? -11.695 9.295 11.763 1.00 90.50 102 SER A N 1
ATOM 790 C CA . SER A 1 102 ? -12.981 9.651 12.385 1.00 90.50 102 SER A CA 1
ATOM 791 C C . SER A 1 102 ? -13.763 8.439 12.909 1.00 90.50 102 SER A C 1
ATOM 793 O O . SER A 1 102 ? -14.588 8.580 13.806 1.00 90.50 102 SER A O 1
ATOM 795 N N . LEU A 1 103 ? -13.474 7.240 12.389 1.00 90.81 103 LEU A N 1
ATOM 796 C CA . LEU A 1 103 ? -14.065 5.975 12.831 1.00 90.81 103 LEU A CA 1
ATOM 797 C C . LEU A 1 103 ? -13.284 5.316 13.981 1.00 90.81 103 LEU A C 1
ATOM 799 O O . LEU A 1 103 ? -13.609 4.205 14.390 1.00 90.81 103 LEU A O 1
ATOM 803 N N . GLY A 1 104 ? -12.254 5.983 14.513 1.00 91.06 104 GLY A N 1
ATOM 804 C CA . GLY A 1 104 ? -11.442 5.489 15.629 1.00 91.06 104 GLY A CA 1
ATOM 805 C C . GLY A 1 104 ? -10.313 4.536 15.224 1.00 91.06 104 GLY A C 1
ATOM 806 O O . GLY A 1 104 ? -9.587 4.043 16.092 1.00 91.06 104 GLY A O 1
ATOM 807 N N . VAL A 1 105 ? -10.129 4.304 13.924 1.00 92.62 105 VAL A N 1
ATOM 808 C CA . VAL A 1 105 ? -9.057 3.468 13.374 1.00 92.62 105 VAL A CA 1
ATOM 809 C C . VAL A 1 105 ? -7.714 4.181 13.520 1.00 92.62 105 VAL A C 1
ATOM 811 O O . VAL A 1 105 ? -7.608 5.400 13.353 1.00 92.62 105 VAL A O 1
AT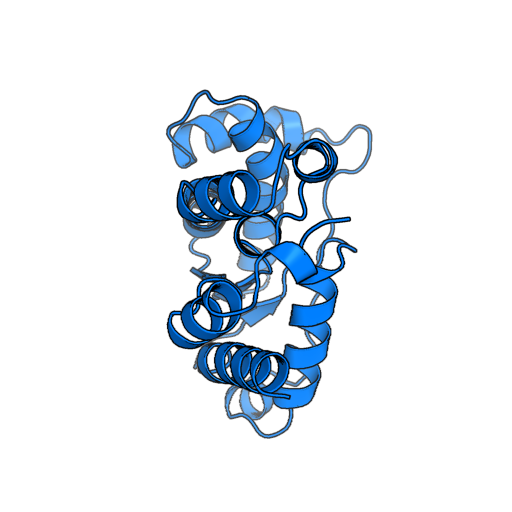OM 814 N N . LYS A 1 106 ? -6.672 3.427 13.888 1.00 94.25 106 LYS A N 1
ATOM 815 C CA . LYS A 1 106 ? -5.334 3.980 14.172 1.00 94.25 106 LYS A CA 1
ATOM 816 C C . LYS A 1 106 ? -4.239 3.448 13.254 1.00 94.25 106 LYS A C 1
ATOM 818 O O . LYS A 1 106 ? -3.176 4.058 13.188 1.00 94.25 106 LYS A O 1
ATOM 823 N N . MET A 1 107 ? -4.505 2.362 12.536 1.00 94.00 107 MET A N 1
ATOM 824 C CA . MET A 1 107 ? -3.557 1.748 11.614 1.00 94.00 107 MET A CA 1
ATOM 825 C C . MET A 1 107 ? -4.274 1.280 10.347 1.00 94.00 107 MET A C 1
ATOM 827 O O . MET A 1 107 ? -5.421 0.844 10.407 1.00 94.00 107 MET A O 1
ATOM 831 N N . VAL A 1 108 ? -3.605 1.368 9.205 1.00 92.81 108 VAL A N 1
ATOM 832 C CA . VAL A 1 108 ? -4.054 0.778 7.946 1.00 92.81 108 VAL A CA 1
ATOM 833 C C . VAL A 1 108 ? -2.956 -0.032 7.290 1.00 92.81 108 VAL A C 1
ATOM 835 O O . VAL A 1 108 ? -1.771 0.284 7.391 1.00 92.81 108 VAL A O 1
ATOM 838 N N . ILE A 1 109 ? -3.362 -1.070 6.573 1.00 91.56 109 ILE A N 1
ATOM 839 C CA . ILE A 1 109 ? -2.474 -1.875 5.741 1.00 91.56 109 ILE A CA 1
ATOM 840 C C . ILE A 1 109 ? -2.682 -1.477 4.277 1.00 91.56 109 ILE A C 1
ATOM 842 O O . ILE A 1 109 ? -3.820 -1.342 3.828 1.00 91.56 109 ILE A O 1
ATOM 846 N N . SER A 1 110 ? -1.585 -1.295 3.540 1.00 90.62 110 SER A N 1
ATOM 847 C CA . SER A 1 110 ? -1.594 -0.887 2.132 1.00 90.62 110 SER A CA 1
ATOM 848 C C . SER A 1 110 ? -0.739 -1.800 1.244 1.00 90.62 110 SER A C 1
ATOM 850 O O . SER A 1 110 ? 0.187 -2.474 1.713 1.00 90.62 110 SER A O 1
ATOM 852 N N . GLY A 1 111 ? -1.063 -1.797 -0.051 1.00 90.31 111 GLY A N 1
ATOM 853 C CA . GLY A 1 111 ? -0.394 -2.548 -1.118 1.00 90.31 111 GLY A CA 1
ATOM 854 C C . GLY A 1 111 ? 0.779 -1.824 -1.791 1.00 90.31 111 GLY A C 1
ATOM 855 O O . GLY A 1 111 ? 1.270 -2.301 -2.805 1.00 90.31 111 GLY A O 1
ATOM 856 N N . GLU A 1 112 ? 1.231 -0.695 -1.244 1.00 91.12 112 GLU A N 1
ATOM 857 C CA . GLU A 1 112 ? 2.352 0.082 -1.797 1.00 91.12 112 GLU A CA 1
ATOM 858 C C . GLU A 1 112 ? 3.632 -0.748 -1.921 1.00 91.12 112 GLU A C 1
ATOM 860 O O . GLU A 1 112 ? 3.937 -1.570 -1.044 1.00 91.12 112 GLU A O 1
ATOM 865 N N . GLY A 1 113 ? 4.407 -0.480 -2.972 1.00 91.12 113 GLY A N 1
ATOM 866 C CA . GLY A 1 113 ? 5.665 -1.161 -3.260 1.00 91.12 113 GLY A CA 1
ATOM 867 C C . GLY A 1 113 ? 5.539 -2.361 -4.197 1.00 91.12 113 GLY A C 1
ATOM 868 O O . GLY A 1 113 ? 6.561 -2.956 -4.532 1.00 91.12 113 GLY A O 1
ATOM 869 N N . SER A 1 114 ? 4.324 -2.766 -4.584 1.00 92.94 114 SER A N 1
ATOM 870 C CA . SER A 1 114 ? 4.125 -3.910 -5.485 1.00 92.94 114 SER A CA 1
ATOM 871 C C . SER A 1 114 ? 4.617 -3.610 -6.900 1.00 92.94 114 SER A C 1
ATOM 873 O O . SER A 1 114 ? 5.454 -4.347 -7.427 1.00 92.94 114 SER A O 1
ATOM 875 N N . ASP A 1 115 ? 4.165 -2.495 -7.482 1.00 91.88 115 ASP A N 1
ATOM 876 C CA . ASP A 1 115 ? 4.519 -2.094 -8.845 1.00 91.88 115 ASP A CA 1
ATOM 877 C C . ASP A 1 115 ? 6.026 -1.876 -9.004 1.00 91.88 115 ASP A C 1
ATOM 879 O O . ASP A 1 115 ? 6.610 -2.305 -9.999 1.00 91.88 115 ASP A O 1
ATOM 883 N N . GLU A 1 116 ? 6.687 -1.280 -8.009 1.00 92.25 116 GLU A N 1
ATOM 884 C CA . GLU A 1 116 ? 8.138 -1.086 -8.014 1.00 92.25 116 GLU A CA 1
ATOM 885 C C . GLU A 1 116 ? 8.899 -2.405 -7.904 1.00 92.25 116 GLU A C 1
ATOM 887 O O . GLU A 1 116 ? 9.938 -2.578 -8.538 1.00 92.25 116 GLU A O 1
ATOM 892 N N . LEU A 1 117 ? 8.384 -3.351 -7.116 1.00 92.94 117 LEU A N 1
ATOM 893 C CA . LEU A 1 117 ? 9.040 -4.630 -6.875 1.00 92.94 117 LEU A CA 1
ATOM 894 C C . LEU A 1 117 ? 8.865 -5.605 -8.044 1.00 92.94 117 LEU A C 1
ATOM 896 O O . LEU A 1 117 ? 9.763 -6.410 -8.314 1.00 92.94 117 LEU A O 1
ATOM 900 N N . PHE A 1 118 ? 7.721 -5.561 -8.727 1.00 93.56 118 PHE A N 1
ATOM 901 C CA . PHE A 1 118 ? 7.365 -6.502 -9.792 1.00 93.56 118 PHE A CA 1
ATOM 902 C C . PHE A 1 118 ? 7.370 -5.906 -11.198 1.00 93.56 118 PHE A C 1
ATOM 904 O O . PHE A 1 118 ? 7.242 -6.667 -12.150 1.00 93.56 118 PHE A O 1
ATOM 911 N N . GLY A 1 119 ? 7.590 -4.601 -11.349 1.00 92.44 119 GLY A N 1
ATOM 912 C CA . GLY A 1 119 ? 7.560 -3.945 -12.651 1.00 92.44 119 GLY A CA 1
ATOM 913 C C . GLY A 1 119 ? 6.137 -3.741 -13.181 1.00 92.44 119 GLY A C 1
ATOM 914 O O . GLY A 1 119 ? 5.894 -3.947 -14.364 1.00 92.44 119 GLY A O 1
ATOM 915 N N . GLY A 1 120 ? 5.188 -3.382 -12.312 1.00 91.06 120 GLY A N 1
ATOM 916 C CA . GLY A 1 120 ? 3.760 -3.309 -12.654 1.00 91.06 120 GLY A CA 1
ATOM 917 C C . GLY A 1 120 ? 3.334 -2.047 -13.415 1.00 91.06 120 GLY A C 1
ATOM 918 O O . GLY A 1 120 ? 2.298 -2.035 -14.080 1.00 91.06 120 GLY A O 1
ATOM 919 N N . TYR A 1 121 ? 4.150 -0.987 -13.400 1.00 90.31 121 TYR A N 1
ATOM 920 C CA . TYR A 1 121 ? 3.854 0.224 -14.167 1.00 90.31 121 TYR A CA 1
ATOM 921 C C . TYR A 1 121 ? 3.917 -0.013 -15.683 1.00 90.31 121 TYR A C 1
ATOM 923 O O . TYR A 1 121 ? 4.830 -0.658 -16.194 1.00 90.31 121 TYR A O 1
ATOM 931 N N . LEU A 1 122 ? 3.017 0.631 -16.435 1.00 90.94 122 LEU A N 1
ATOM 932 C CA . LEU A 1 122 ? 2.890 0.453 -17.892 1.00 90.94 122 LEU A CA 1
ATOM 933 C C . LEU A 1 122 ? 4.187 0.686 -18.686 1.00 90.94 122 LEU A C 1
ATOM 935 O O . LEU A 1 122 ? 4.351 0.154 -19.783 1.00 90.94 122 LEU A O 1
ATOM 939 N N . TYR A 1 123 ? 5.113 1.497 -18.171 1.00 91.06 123 TYR A N 1
ATOM 940 C CA . TYR A 1 123 ? 6.381 1.747 -18.852 1.00 91.06 123 TYR A CA 1
ATOM 941 C C . TYR A 1 123 ? 7.342 0.548 -18.795 1.00 91.06 123 TYR A C 1
ATOM 943 O O . TYR A 1 123 ? 8.225 0.464 -19.647 1.00 91.06 123 TYR A O 1
ATOM 951 N N . PHE A 1 124 ? 7.165 -0.400 -17.867 1.00 92.81 124 PHE A N 1
ATOM 952 C CA . PHE A 1 124 ? 7.985 -1.613 -17.794 1.00 92.81 124 PHE A CA 1
ATOM 953 C C . PHE A 1 124 ? 7.774 -2.549 -18.989 1.00 92.81 124 PHE A C 1
ATOM 955 O O . PHE A 1 124 ? 8.716 -3.237 -19.372 1.00 92.81 124 PHE A O 1
ATOM 962 N N . HIS A 1 125 ? 6.623 -2.486 -19.671 1.00 91.62 125 HIS A N 1
ATOM 963 C CA . HIS A 1 125 ? 6.413 -3.174 -20.958 1.00 91.62 125 HIS A CA 1
ATOM 964 C C . HIS A 1 125 ? 7.384 -2.719 -22.055 1.00 91.62 125 HIS A C 1
ATOM 966 O O . HIS A 1 125 ? 7.556 -3.391 -23.067 1.00 91.62 125 HIS A O 1
ATOM 972 N N . LYS A 1 126 ? 8.010 -1.549 -21.885 1.00 92.94 126 LYS A N 1
ATOM 973 C CA . LYS A 1 126 ? 9.008 -1.006 -22.812 1.00 92.94 126 LYS A CA 1
ATOM 974 C C . LYS A 1 126 ? 10.440 -1.233 -22.325 1.00 92.94 126 LYS A C 1
ATOM 976 O O . LYS A 1 126 ? 11.363 -0.641 -22.884 1.00 92.94 126 LYS A O 1
ATOM 981 N N . ALA A 1 127 ? 10.644 -2.039 -21.280 1.00 93.19 127 ALA A N 1
ATOM 982 C CA . ALA A 1 127 ? 11.980 -2.363 -20.802 1.00 93.19 127 ALA A CA 1
ATOM 983 C C . ALA A 1 127 ? 12.758 -3.118 -21.900 1.00 93.19 127 ALA A C 1
ATOM 985 O O . ALA A 1 127 ? 12.260 -4.111 -22.429 1.00 93.19 127 ALA A O 1
ATOM 986 N N . PRO A 1 128 ? 13.978 -2.678 -22.256 1.00 94.62 128 PRO A N 1
ATOM 987 C CA . PRO A 1 128 ? 14.718 -3.254 -23.380 1.00 94.62 128 PRO A CA 1
ATOM 988 C C . PRO A 1 128 ? 15.219 -4.677 -23.102 1.00 94.62 128 PRO A C 1
ATOM 990 O O . PRO A 1 128 ? 15.423 -5.451 -24.032 1.00 94.62 128 PRO A O 1
ATOM 993 N N . ASN A 1 129 ? 15.460 -5.012 -21.834 1.00 95.31 129 ASN A N 1
ATOM 994 C CA . ASN A 1 129 ? 15.903 -6.326 -21.377 1.00 95.31 129 ASN A CA 1
ATOM 995 C C . ASN A 1 129 ? 15.640 -6.484 -19.868 1.00 95.31 129 ASN A C 1
ATOM 997 O O . ASN A 1 129 ? 15.271 -5.530 -19.172 1.00 95.31 129 ASN A O 1
ATOM 1001 N N . LYS A 1 130 ? 15.842 -7.705 -19.365 1.00 95.25 130 LYS A N 1
ATOM 1002 C CA . LYS A 1 130 ? 15.587 -8.072 -17.967 1.00 95.25 130 LYS A CA 1
ATOM 1003 C C . LYS A 1 130 ? 16.530 -7.372 -16.984 1.00 95.25 130 LYS A C 1
ATOM 1005 O O . LYS A 1 130 ? 16.146 -7.126 -15.842 1.00 95.25 130 LYS A O 1
ATOM 1010 N N . GLU A 1 131 ? 17.742 -7.026 -17.412 1.00 94.88 131 GLU A N 1
ATOM 1011 C CA . GLU A 1 131 ? 18.745 -6.340 -16.599 1.00 94.88 131 GLU A CA 1
ATOM 1012 C C . GLU A 1 131 ? 18.351 -4.881 -16.333 1.00 94.88 131 GLU A C 1
ATOM 1014 O O . GLU A 1 131 ? 18.450 -4.421 -15.194 1.00 94.88 131 GLU A O 1
ATOM 1019 N N . GLU A 1 132 ? 17.858 -4.164 -17.348 1.00 94.06 132 GLU A N 1
ATOM 1020 C CA . GLU A 1 132 ? 17.337 -2.802 -17.188 1.00 94.06 132 GLU A CA 1
ATOM 1021 C C . GLU A 1 132 ? 16.034 -2.791 -16.380 1.00 94.06 132 GLU A C 1
ATOM 1023 O O . GLU A 1 132 ? 15.884 -1.936 -15.506 1.00 94.06 132 GLU A O 1
ATOM 1028 N N . LEU A 1 133 ? 15.139 -3.773 -16.581 1.00 93.94 133 LEU A N 1
ATOM 1029 C CA . LEU A 1 133 ? 13.959 -3.939 -15.720 1.00 93.94 133 LEU A CA 1
ATOM 1030 C C . LEU A 1 133 ? 14.384 -4.086 -14.256 1.00 93.94 133 LEU A C 1
ATOM 1032 O O . LEU A 1 133 ? 13.910 -3.350 -13.392 1.00 93.94 133 LEU A O 1
ATOM 1036 N N . HIS A 1 134 ? 15.317 -5.000 -13.976 1.00 93.81 134 HIS A N 1
ATOM 1037 C CA . HIS A 1 134 ? 15.796 -5.239 -12.619 1.00 93.81 134 HIS A CA 1
ATOM 1038 C C . HIS A 1 134 ? 16.451 -3.994 -12.013 1.00 93.81 134 HIS A C 1
ATOM 1040 O O . HIS A 1 134 ? 16.152 -3.626 -10.876 1.00 93.81 134 HIS A O 1
ATOM 1046 N N . ARG A 1 135 ? 17.307 -3.308 -12.779 1.00 92.88 135 ARG A N 1
ATOM 1047 C CA . ARG A 1 135 ? 17.964 -2.075 -12.336 1.00 92.88 135 ARG A CA 1
ATOM 1048 C C . ARG A 1 135 ? 16.947 -1.005 -11.951 1.00 92.88 135 ARG A C 1
ATOM 1050 O O . ARG A 1 135 ? 17.145 -0.332 -10.941 1.00 92.88 135 ARG A O 1
ATOM 1057 N N . GLU A 1 136 ? 15.877 -0.859 -12.723 1.00 91.19 136 GLU A N 1
ATOM 1058 C CA . G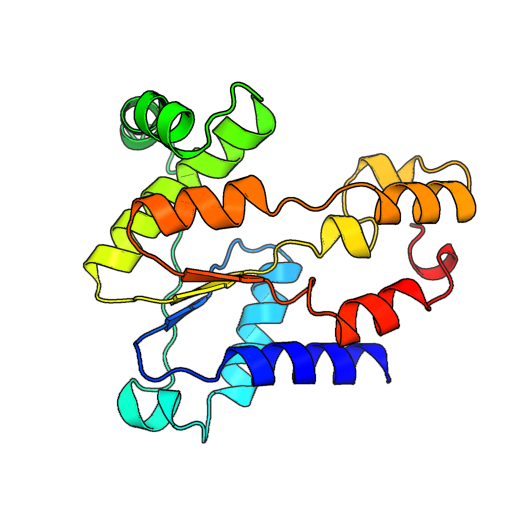LU A 1 136 ? 14.830 0.118 -12.437 1.00 91.19 136 GLU A CA 1
ATOM 1059 C C . GLU A 1 136 ? 14.028 -0.259 -11.181 1.00 91.19 136 GLU A C 1
ATOM 1061 O O . GLU A 1 136 ? 13.841 0.593 -10.312 1.00 91.19 136 GLU A O 1
ATOM 1066 N N . THR A 1 137 ? 13.680 -1.541 -10.993 1.00 89.50 137 THR A N 1
ATOM 1067 C CA . THR A 1 137 ? 13.011 -2.018 -9.759 1.00 89.50 137 THR A CA 1
ATOM 1068 C C . THR A 1 137 ? 13.839 -1.807 -8.480 1.00 89.50 137 THR A C 1
ATOM 1070 O O . THR A 1 137 ? 13.300 -1.752 -7.379 1.00 89.50 137 THR A O 1
ATOM 1073 N N . CYS A 1 138 ? 15.160 -1.631 -8.594 1.00 86.25 138 CYS A N 1
ATOM 1074 C CA . CYS A 1 138 ? 16.044 -1.367 -7.455 1.00 86.25 138 CYS A CA 1
ATOM 1075 C C . CYS A 1 138 ? 16.100 0.109 -7.016 1.00 86.25 138 CYS A C 1
ATOM 1077 O O . CYS A 1 138 ? 16.703 0.398 -5.981 1.00 86.25 138 CYS A O 1
ATOM 1079 N N . ARG A 1 139 ? 15.561 1.061 -7.792 1.00 79.12 139 ARG A N 1
ATOM 1080 C CA . ARG A 1 139 ? 15.883 2.492 -7.621 1.00 79.12 139 ARG A CA 1
ATOM 1081 C C . ARG A 1 139 ? 15.036 3.238 -6.601 1.00 79.12 139 ARG A C 1
ATOM 1083 O O . ARG A 1 139 ? 15.590 4.004 -5.812 1.00 79.12 139 ARG A O 1
ATOM 1090 N N . LYS A 1 140 ? 13.711 3.129 -6.678 1.00 72.56 140 LYS A N 1
ATOM 1091 C CA . LYS A 1 140 ? 12.787 3.985 -5.922 1.00 72.56 140 LYS A CA 1
ATOM 1092 C C . LYS A 1 140 ? 11.562 3.196 -5.488 1.00 72.56 140 LYS A C 1
ATOM 1094 O O . LYS A 1 140 ? 11.092 2.352 -6.233 1.00 72.56 140 LYS A O 1
ATOM 1099 N N . TYR A 1 141 ? 11.055 3.535 -4.306 1.00 76.94 141 TYR A N 1
ATOM 1100 C CA . TYR A 1 141 ? 9.810 3.022 -3.740 1.00 76.94 141 TYR A CA 1
ATOM 1101 C C . TYR A 1 141 ? 8.981 4.208 -3.242 1.00 76.94 141 TYR A C 1
ATOM 1103 O O . TYR A 1 141 ? 9.533 5.097 -2.580 1.00 76.94 141 TYR A O 1
ATOM 1111 N N . ASP A 1 142 ? 7.681 4.248 -3.545 1.00 75.19 142 ASP A N 1
ATOM 1112 C CA . ASP A 1 142 ? 6.793 5.310 -3.059 1.00 75.19 142 ASP A CA 1
ATOM 1113 C C . ASP A 1 142 ? 6.403 5.097 -1.587 1.00 75.19 142 ASP A C 1
ATOM 1115 O O . ASP A 1 142 ? 5.341 4.581 -1.244 1.00 75.19 142 ASP A O 1
ATOM 1119 N N . CYS A 1 143 ? 7.287 5.520 -0.683 1.00 86.88 143 CYS A N 1
ATOM 1120 C CA . CYS A 1 143 ? 6.999 5.554 0.754 1.00 86.88 143 CYS A CA 1
ATOM 1121 C C . CYS A 1 143 ? 6.523 6.933 1.230 1.00 86.88 143 CYS A C 1
ATOM 1123 O O . CYS A 1 143 ? 5.932 7.041 2.306 1.00 86.88 143 CYS A O 1
ATOM 1125 N N . LEU A 1 144 ? 6.814 7.996 0.468 1.00 87.94 144 LEU A N 1
ATOM 1126 C CA . LEU A 1 144 ? 6.585 9.374 0.903 1.00 87.94 144 LEU A CA 1
ATOM 1127 C C . LEU A 1 144 ? 5.090 9.655 1.026 1.00 87.94 144 LEU A C 1
ATOM 1129 O O . LEU A 1 144 ? 4.636 10.083 2.089 1.00 87.94 144 LEU A O 1
ATOM 1133 N N . ARG A 1 145 ? 4.337 9.384 -0.047 1.00 89.94 145 ARG A N 1
ATOM 1134 C CA . ARG A 1 145 ? 2.888 9.593 -0.081 1.00 89.94 145 ARG A CA 1
ATOM 1135 C C . ARG A 1 145 ? 2.207 8.758 0.985 1.00 89.94 145 ARG A C 1
ATOM 1137 O O . ARG A 1 145 ? 1.481 9.304 1.810 1.00 89.94 145 ARG A O 1
ATOM 1144 N N . ALA A 1 146 ? 2.474 7.453 0.972 1.00 90.06 146 ALA A N 1
ATOM 1145 C CA . ALA A 1 146 ? 1.838 6.496 1.863 1.00 90.06 146 ALA A CA 1
ATOM 1146 C C . ALA A 1 146 ? 2.014 6.885 3.332 1.00 90.06 146 ALA A C 1
ATOM 1148 O O . ALA A 1 146 ? 1.053 6.876 4.089 1.00 90.06 146 ALA A O 1
ATOM 1149 N N . ASN A 1 147 ? 3.224 7.291 3.721 1.00 93.56 147 ASN A N 1
ATOM 1150 C CA . ASN A 1 147 ? 3.495 7.683 5.094 1.00 93.56 147 ASN A CA 1
ATOM 1151 C C . ASN A 1 147 ? 2.885 9.045 5.447 1.00 93.56 147 ASN A C 1
ATOM 1153 O O . ASN A 1 147 ? 2.206 9.173 6.464 1.00 93.56 147 ASN A O 1
ATOM 1157 N N . LYS A 1 148 ? 3.131 10.080 4.637 1.00 93.81 148 LYS A N 1
ATOM 1158 C CA . LYS A 1 148 ? 2.753 11.454 4.995 1.00 93.81 148 LYS A CA 1
ATOM 1159 C C . LYS A 1 148 ? 1.251 11.694 4.889 1.00 93.81 148 LYS A C 1
ATOM 1161 O O . LYS A 1 148 ? 0.680 12.327 5.773 1.00 93.81 148 LYS A O 1
ATOM 1166 N N . ALA A 1 149 ? 0.594 11.142 3.869 1.00 92.50 149 ALA A N 1
ATOM 1167 C CA . ALA A 1 149 ? -0.844 11.316 3.682 1.00 92.50 149 ALA A CA 1
ATOM 1168 C C . ALA A 1 149 ? -1.660 10.669 4.814 1.00 92.50 149 ALA A C 1
ATOM 1170 O O . ALA A 1 149 ? -2.650 11.254 5.255 1.00 92.50 149 ALA A O 1
ATOM 1171 N N . THR A 1 150 ? -1.237 9.505 5.327 1.00 93.81 150 THR A N 1
ATOM 1172 C CA . THR A 1 150 ? -1.898 8.881 6.486 1.00 93.81 150 THR A CA 1
ATOM 1173 C C . THR A 1 150 ? -1.494 9.540 7.804 1.00 93.81 150 THR A C 1
ATOM 1175 O O . THR A 1 150 ? -2.345 9.792 8.663 1.00 93.81 150 THR A O 1
ATOM 1178 N N . SER A 1 151 ? -0.213 9.891 7.965 1.00 95.62 151 SER A N 1
ATOM 1179 C CA . SER A 1 151 ? 0.294 10.522 9.191 1.00 95.62 151 SER A CA 1
ATOM 1180 C C . SER A 1 151 ? -0.319 11.895 9.450 1.00 95.62 151 SER A C 1
ATOM 1182 O O . SER A 1 151 ? -0.486 12.257 10.613 1.00 95.62 151 SER A O 1
ATOM 1184 N N . ALA A 1 152 ? -0.740 12.612 8.404 1.00 94.56 152 ALA A N 1
ATOM 1185 C CA . ALA A 1 152 ? -1.443 13.887 8.535 1.00 94.56 152 ALA A CA 1
ATOM 1186 C C . ALA A 1 152 ? -2.708 13.806 9.412 1.00 94.56 152 ALA A C 1
ATOM 1188 O O . ALA A 1 152 ? -3.110 14.794 10.018 1.00 94.56 152 ALA A O 1
ATOM 1189 N N . TRP A 1 153 ? -3.304 12.614 9.533 1.00 94.75 153 TRP A N 1
ATOM 1190 C CA . TRP A 1 153 ? -4.470 12.348 10.379 1.00 94.75 153 TRP A CA 1
ATOM 1191 C C . TRP A 1 153 ? -4.154 11.398 11.546 1.00 94.75 153 TRP A C 1
ATOM 1193 O O . TRP A 1 153 ? -5.052 10.843 12.182 1.00 94.75 153 TRP A O 1
ATOM 1203 N N . GLY A 1 154 ? -2.871 11.191 11.857 1.00 94.56 154 GLY A N 1
ATOM 1204 C CA . GLY A 1 154 ? -2.427 10.301 12.930 1.00 94.56 154 GLY A CA 1
ATOM 1205 C C . GLY A 1 154 ? -2.819 8.842 12.688 1.00 94.56 154 GLY A C 1
ATOM 1206 O O . GLY A 1 154 ? -3.291 8.173 13.619 1.00 94.56 154 GLY A O 1
ATOM 1207 N N . LEU A 1 155 ? -2.693 8.391 11.438 1.00 94.69 155 LEU A N 1
ATOM 1208 C CA . LEU A 1 155 ? -2.947 7.027 10.992 1.00 94.69 155 LEU A CA 1
ATOM 1209 C C . LEU A 1 155 ? -1.628 6.372 10.551 1.00 94.69 155 LEU A C 1
ATOM 1211 O O . LEU A 1 155 ? -0.943 6.865 9.655 1.00 94.69 155 LEU A O 1
ATOM 1215 N N . GLU A 1 156 ? -1.273 5.254 11.181 1.00 95.38 156 GLU A N 1
ATOM 1216 C CA . GLU A 1 156 ? -0.088 4.466 10.822 1.00 95.38 156 GLU A CA 1
ATOM 1217 C C . GLU A 1 156 ? -0.357 3.668 9.539 1.00 95.38 156 GLU A C 1
ATOM 1219 O O . GLU A 1 156 ? -1.304 2.886 9.502 1.00 95.38 156 GLU A O 1
ATOM 1224 N N . ALA A 1 157 ? 0.480 3.809 8.508 1.00 93.50 157 ALA A N 1
ATOM 1225 C CA . ALA A 1 157 ? 0.408 2.982 7.302 1.00 93.50 157 ALA A CA 1
ATOM 1226 C C . ALA A 1 157 ? 1.451 1.857 7.330 1.00 93.50 157 ALA A C 1
ATOM 1228 O O . ALA A 1 157 ? 2.650 2.097 7.474 1.00 93.50 157 ALA A O 1
ATOM 1229 N N . ARG A 1 158 ? 1.005 0.614 7.133 1.00 94.31 158 ARG A N 1
ATOM 1230 C CA . ARG A 1 158 ? 1.866 -0.567 7.003 1.00 94.31 158 ARG A CA 1
ATOM 1231 C C . ARG A 1 158 ? 1.893 -1.052 5.563 1.00 94.31 158 ARG A C 1
ATOM 1233 O O . ARG A 1 158 ? 0.884 -1.505 5.033 1.00 94.31 158 ARG A O 1
ATOM 1240 N N . VAL A 1 159 ? 3.074 -1.021 4.961 1.00 92.88 159 VAL A N 1
ATOM 1241 C CA . VAL A 1 159 ? 3.315 -1.452 3.577 1.00 92.88 159 VAL A CA 1
ATOM 1242 C C . VAL A 1 159 ? 3.817 -2.897 3.550 1.00 92.88 159 VAL A C 1
ATOM 1244 O O . VAL A 1 159 ? 4.831 -3.230 4.175 1.00 92.88 159 VAL A O 1
ATOM 1247 N N . LEU A 1 160 ? 3.059 -3.791 2.906 1.00 92.19 160 LEU A N 1
ATOM 1248 C CA . LEU A 1 160 ? 3.330 -5.237 2.937 1.00 92.19 160 LEU A CA 1
ATOM 1249 C C . LEU A 1 160 ? 4.420 -5.658 1.950 1.00 92.19 160 LEU A C 1
ATOM 1251 O O . LEU A 1 160 ? 5.288 -6.455 2.308 1.00 92.19 160 LEU A O 1
ATOM 1255 N N . PHE A 1 161 ? 4.388 -5.110 0.733 1.00 93.88 161 PHE A N 1
ATOM 1256 C CA . PHE A 1 161 ? 5.321 -5.473 -0.339 1.00 93.88 161 PHE A CA 1
ATOM 1257 C C . PHE A 1 161 ? 6.758 -5.032 -0.045 1.00 93.88 161 PHE A C 1
ATOM 1259 O O . PHE A 1 161 ? 7.701 -5.611 -0.572 1.00 93.88 161 PHE A O 1
ATOM 1266 N N . LEU A 1 162 ? 6.937 -4.082 0.875 1.00 93.50 162 LEU A N 1
ATOM 1267 C CA . LEU A 1 162 ? 8.250 -3.621 1.326 1.00 93.50 162 LEU A CA 1
ATOM 1268 C C . LEU A 1 162 ? 8.748 -4.346 2.590 1.00 93.50 162 LEU A C 1
ATOM 1270 O O . LEU A 1 162 ? 9.616 -3.851 3.312 1.00 93.50 162 LEU A O 1
ATOM 1274 N N . ASP A 1 163 ? 8.201 -5.522 2.919 1.00 95.00 163 ASP A N 1
ATOM 1275 C CA . ASP A 1 163 ? 8.813 -6.368 3.943 1.00 95.00 163 ASP A CA 1
ATOM 1276 C C . ASP A 1 163 ? 10.168 -6.899 3.492 1.00 95.00 163 ASP A C 1
ATOM 1278 O O . ASP A 1 163 ? 10.275 -7.497 2.432 1.00 95.00 163 ASP A O 1
ATOM 1282 N N . LYS A 1 164 ? 11.190 -6.762 4.339 1.00 93.94 164 LYS A N 1
ATOM 1283 C CA . LYS A 1 164 ? 12.559 -7.182 4.023 1.00 93.94 164 LYS A CA 1
ATOM 1284 C C . LYS A 1 164 ? 12.658 -8.634 3.542 1.00 93.94 164 LYS A C 1
ATOM 1286 O O . LYS A 1 164 ? 13.386 -8.905 2.592 1.00 93.94 164 LYS A O 1
ATOM 1291 N N . GLU A 1 165 ? 11.967 -9.575 4.188 1.00 94.44 165 GLU A N 1
ATOM 1292 C CA . GLU A 1 165 ? 12.039 -10.983 3.780 1.00 94.44 165 GLU A CA 1
ATOM 1293 C C . GLU A 1 165 ? 11.320 -11.212 2.451 1.00 94.44 165 GLU A C 1
ATOM 1295 O O . GLU A 1 165 ? 11.820 -11.938 1.591 1.00 94.44 165 GLU A O 1
ATOM 1300 N N . PHE A 1 166 ? 10.170 -10.564 2.267 1.00 95.44 166 PHE A N 1
ATOM 1301 C CA . PHE A 1 166 ? 9.418 -10.649 1.023 1.00 95.44 166 PHE A CA 1
ATOM 1302 C C . PHE A 1 166 ? 10.151 -9.978 -0.145 1.00 95.44 166 PHE A C 1
ATOM 1304 O O . PHE A 1 166 ? 10.274 -10.595 -1.197 1.00 95.44 166 PHE A O 1
ATOM 1311 N N . MET A 1 167 ? 10.718 -8.787 0.051 1.00 94.06 167 MET A N 1
ATOM 1312 C CA . MET A 1 167 ? 11.555 -8.096 -0.931 1.00 94.06 167 MET A CA 1
ATOM 1313 C C . MET A 1 167 ? 12.744 -8.960 -1.343 1.00 94.06 167 MET A C 1
ATOM 1315 O O . MET A 1 167 ? 12.976 -9.144 -2.530 1.00 94.06 167 MET A O 1
ATOM 1319 N N . ASN A 1 168 ? 13.460 -9.566 -0.391 1.00 93.62 168 ASN A N 1
ATOM 1320 C CA . ASN A 1 168 ? 14.567 -10.470 -0.710 1.00 93.62 168 ASN A CA 1
ATOM 1321 C C . ASN A 1 168 ? 14.098 -11.670 -1.552 1.00 93.62 168 ASN A C 1
ATOM 1323 O O . ASN A 1 168 ? 14.750 -12.053 -2.525 1.00 93.62 168 ASN A O 1
ATOM 1327 N N . ALA A 1 169 ? 12.942 -12.248 -1.217 1.00 94.19 169 ALA A N 1
ATOM 1328 C CA . ALA A 1 169 ? 12.363 -13.338 -1.994 1.00 94.19 169 ALA A CA 1
ATOM 1329 C C . ALA A 1 169 ? 11.928 -12.880 -3.400 1.00 94.19 169 ALA A C 1
ATOM 1331 O O . ALA A 1 169 ? 12.141 -13.601 -4.366 1.00 94.19 169 ALA A O 1
ATOM 1332 N N . ALA A 1 170 ? 11.358 -11.683 -3.535 1.00 94.00 170 ALA A N 1
ATOM 1333 C CA . ALA A 1 170 ? 10.886 -11.131 -4.803 1.00 94.00 170 ALA A CA 1
ATOM 1334 C C . ALA A 1 170 ? 12.007 -10.594 -5.702 1.00 94.00 170 ALA A C 1
ATOM 1336 O O . ALA A 1 170 ? 11.869 -10.600 -6.923 1.00 94.00 170 ALA A O 1
ATOM 1337 N N . MET A 1 171 ? 13.121 -10.144 -5.129 1.00 92.31 171 MET A N 1
ATOM 1338 C CA . MET A 1 171 ? 14.289 -9.664 -5.875 1.00 92.31 171 MET A CA 1
ATOM 1339 C C . MET A 1 171 ? 15.249 -10.784 -6.273 1.00 92.31 171 MET A C 1
ATOM 1341 O O . MET A 1 171 ? 16.062 -10.588 -7.167 1.00 92.31 171 MET A O 1
ATOM 1345 N N . SER A 1 172 ? 15.135 -11.961 -5.654 1.00 92.88 172 SER A N 1
ATOM 1346 C CA . SER A 1 172 ? 15.918 -13.148 -6.024 1.00 92.88 172 SER A CA 1
ATOM 1347 C C . SER A 1 172 ? 15.298 -13.978 -7.154 1.00 92.88 172 SER A C 1
ATOM 1349 O O . SER A 1 172 ? 15.945 -14.900 -7.650 1.00 92.88 172 SER A O 1
ATOM 1351 N N . ILE A 1 173 ? 14.067 -13.675 -7.584 1.00 93.25 173 ILE A N 1
ATOM 1352 C CA . ILE A 1 173 ? 13.474 -14.329 -8.759 1.00 93.25 173 ILE A CA 1
ATOM 1353 C C . ILE A 1 173 ? 14.140 -13.816 -10.040 1.00 93.25 173 ILE A C 1
ATOM 1355 O O . ILE A 1 173 ? 14.532 -12.651 -10.108 1.00 93.25 173 ILE A O 1
ATOM 1359 N N . ASN A 1 174 ? 14.227 -14.667 -11.069 1.00 94.38 174 ASN A N 1
ATOM 1360 C CA . ASN A 1 174 ? 14.739 -14.246 -12.374 1.00 94.38 174 ASN A CA 1
ATOM 1361 C C . ASN A 1 174 ? 13.882 -13.070 -12.898 1.00 94.38 174 ASN A C 1
ATOM 1363 O O . ASN A 1 174 ? 12.673 -13.258 -13.062 1.00 94.38 174 ASN A O 1
ATOM 1367 N N . PRO A 1 175 ? 14.464 -11.883 -13.172 1.00 94.25 175 PRO A N 1
ATOM 1368 C CA . PRO A 1 175 ? 13.709 -10.722 -13.652 1.00 94.25 175 PRO A CA 1
ATOM 1369 C C . PRO A 1 175 ? 12.988 -10.973 -14.981 1.00 94.25 175 PRO A C 1
ATOM 1371 O O . PRO A 1 175 ? 11.996 -10.322 -15.274 1.00 94.25 175 PRO A O 1
ATOM 1374 N N . GLU A 1 176 ? 13.431 -11.967 -15.749 1.00 94.31 176 GLU A N 1
ATOM 1375 C CA . GLU A 1 176 ? 12.756 -12.447 -16.959 1.00 94.31 176 GLU A CA 1
ATOM 1376 C C . GLU A 1 176 ? 11.312 -12.897 -16.699 1.00 94.31 176 GLU A C 1
ATOM 1378 O O . GLU A 1 176 ? 10.454 -12.732 -17.554 1.00 94.31 176 GLU A O 1
ATOM 1383 N N . TRP A 1 177 ? 11.008 -13.399 -15.498 1.00 93.50 177 TRP A N 1
ATOM 1384 C CA . TRP A 1 177 ? 9.645 -13.783 -15.109 1.00 93.50 177 TRP A CA 1
ATOM 1385 C C . TRP A 1 177 ? 8.750 -12.590 -14.750 1.00 93.50 177 TRP A C 1
ATOM 1387 O O . TRP A 1 177 ? 7.565 -12.782 -14.492 1.00 93.50 177 TRP A O 1
ATOM 1397 N N . LYS A 1 178 ? 9.319 -11.382 -14.677 1.00 92.38 178 LYS A N 1
ATOM 1398 C CA . LYS A 1 178 ? 8.597 -10.122 -14.454 1.00 92.38 178 LYS A CA 1
ATOM 1399 C C . LYS A 1 178 ? 8.334 -9.365 -15.759 1.00 92.38 178 LYS A C 1
ATOM 1401 O O . LYS A 1 178 ? 7.573 -8.407 -15.752 1.00 92.38 178 LYS A O 1
ATOM 1406 N N . MET A 1 179 ? 8.984 -9.753 -16.857 1.00 89.44 179 MET A N 1
ATOM 1407 C CA . MET A 1 179 ? 8.754 -9.137 -18.163 1.00 89.44 179 MET A CA 1
ATOM 1408 C C . MET A 1 179 ? 7.417 -9.615 -18.743 1.00 89.44 179 MET A C 1
ATOM 1410 O O . MET A 1 179 ? 7.061 -10.784 -18.587 1.00 89.44 179 MET A O 1
ATOM 1414 N N . VAL A 1 180 ? 6.701 -8.703 -19.408 1.00 80.75 180 VAL A N 1
ATOM 1415 C CA . VAL A 1 180 ? 5.403 -8.942 -20.061 1.00 80.75 180 VAL A CA 1
ATOM 1416 C C . VAL A 1 180 ? 5.435 -8.421 -21.483 1.00 80.75 180 VAL A C 1
ATOM 1418 O O . VAL A 1 180 ? 5.785 -7.227 -21.638 1.00 80.75 180 VAL A O 1
#

pLDDT: mean 88.52, std 7.34, range [62.5, 95.62]

Foldseek 3Di:
DQLVVLLLVLLLVVLDDPFAEAEEDDVDPQSVVSRVSNLVNVPPDPNCVVPNSDHDYDDDDDPPDCQLVVCQVVLCVLLVDPDPVLSVVLSRLLVRLQVCVVVRHQEYEYRWLPCLLLVVDPCLLVQPDLVSSLVSSPPDTPPSSQQRSNVSSNHHYHHRCPDPSSSVVSSPDRSVVSHD

Organism: Zea mays (NCBI:txid4577)